Protein AF-A0A959T7Y3-F1 (afdb_monomer_lite)

pLDDT: mean 70.93, std 19.4, range [30.42, 93.31]

Radius of gyration: 16.14 Å; chains: 1; bounding box: 37×43×46 Å

Structure (mmCIF, N/CA/C/O backbone):
data_AF-A0A959T7Y3-F1
#
_entry.id   AF-A0A959T7Y3-F1
#
loop_
_atom_site.group_PDB
_atom_site.id
_atom_site.type_symbol
_atom_site.label_atom_id
_atom_site.label_alt_id
_atom_site.label_comp_id
_atom_site.label_asym_id
_atom_site.label_entity_id
_atom_site.label_seq_id
_atom_site.pdbx_PDB_ins_code
_atom_site.Cartn_x
_atom_site.Cartn_y
_atom_site.Cartn_z
_atom_site.occupancy
_atom_site.B_iso_or_equiv
_atom_site.auth_seq_id
_atom_site.auth_comp_id
_atom_site.auth_asym_id
_atom_site.auth_atom_id
_atom_site.pdbx_PDB_model_num
ATOM 1 N N . MET A 1 1 ? 11.589 -30.415 16.310 1.00 32.06 1 MET A N 1
ATOM 2 C CA . MET A 1 1 ? 10.831 -29.147 16.251 1.00 32.06 1 MET A CA 1
ATOM 3 C C . MET A 1 1 ? 10.863 -28.689 14.805 1.00 32.06 1 MET A C 1
ATOM 5 O O . MET A 1 1 ? 11.946 -28.408 14.315 1.00 32.06 1 MET A O 1
ATOM 9 N N . ASN A 1 2 ? 9.728 -28.729 14.105 1.00 30.42 2 ASN A N 1
ATOM 10 C CA . ASN A 1 2 ? 9.645 -28.292 12.710 1.00 30.42 2 ASN A CA 1
ATOM 11 C C . ASN A 1 2 ? 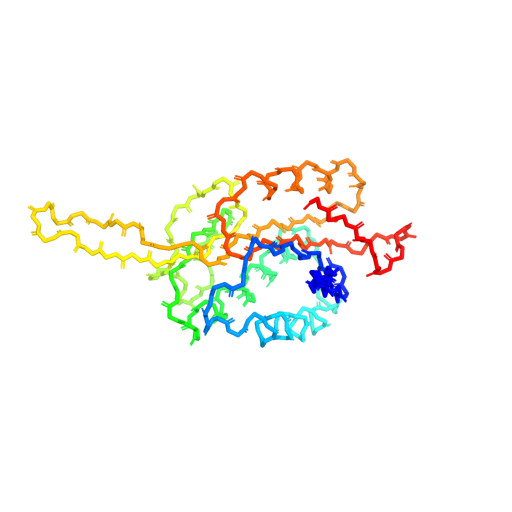9.537 -26.767 12.676 1.00 30.42 2 ASN A C 1
ATOM 13 O O . ASN A 1 2 ? 8.577 -26.208 13.204 1.00 30.42 2 ASN A O 1
ATOM 17 N N . ALA A 1 3 ? 10.525 -26.108 12.074 1.00 32.25 3 ALA A N 1
ATOM 18 C CA . ALA A 1 3 ? 10.413 -24.712 11.691 1.00 32.25 3 ALA A CA 1
ATOM 19 C C . ALA A 1 3 ? 9.401 -24.625 10.539 1.00 32.25 3 ALA A C 1
ATOM 21 O O . ALA A 1 3 ? 9.635 -25.157 9.457 1.00 32.25 3 ALA A O 1
ATOM 22 N N . SER A 1 4 ? 8.249 -24.011 10.802 1.00 32.81 4 SER A N 1
ATOM 23 C CA . SER A 1 4 ? 7.285 -23.634 9.770 1.00 32.81 4 SER A CA 1
ATOM 24 C C . SER A 1 4 ? 7.948 -22.594 8.869 1.00 32.81 4 SER A C 1
ATOM 26 O O . SER A 1 4 ? 8.223 -21.485 9.325 1.00 32.81 4 SER A O 1
ATOM 28 N N . SER A 1 5 ? 8.220 -22.945 7.614 1.00 38.12 5 SER A N 1
ATOM 29 C CA . SER A 1 5 ? 8.640 -21.994 6.584 1.00 38.12 5 SER A CA 1
ATOM 30 C C . SER A 1 5 ? 7.587 -20.889 6.471 1.00 38.12 5 SER A C 1
ATOM 32 O O . SER A 1 5 ? 6.414 -21.182 6.226 1.00 38.12 5 SER A O 1
ATOM 34 N N . LYS A 1 6 ? 7.985 -19.633 6.711 1.00 42.84 6 LYS A N 1
ATOM 35 C CA . LYS A 1 6 ? 7.156 -18.453 6.430 1.00 42.84 6 LYS A CA 1
ATOM 36 C C . LYS A 1 6 ? 6.862 -18.453 4.924 1.00 42.84 6 LYS A C 1
ATOM 38 O O . LYS A 1 6 ? 7.777 -18.653 4.133 1.00 42.84 6 LYS A O 1
ATOM 43 N N . GLY A 1 7 ? 5.588 -18.338 4.553 1.00 41.78 7 GLY A N 1
ATOM 44 C CA . GLY A 1 7 ? 5.160 -18.349 3.157 1.00 41.78 7 GLY A CA 1
ATOM 45 C C . GLY A 1 7 ? 5.503 -17.022 2.490 1.00 41.78 7 GLY A C 1
ATOM 46 O O . GLY A 1 7 ? 5.107 -15.969 2.976 1.00 41.78 7 GLY A O 1
ATOM 47 N N . GLU A 1 8 ? 6.252 -17.088 1.398 1.00 49.81 8 GLU A N 1
ATOM 48 C CA . GLU A 1 8 ? 6.638 -15.953 0.562 1.00 49.81 8 GLU A CA 1
ATOM 49 C C . GLU A 1 8 ? 5.964 -16.135 -0.806 1.00 49.81 8 GLU A C 1
ATOM 51 O O . GLU A 1 8 ? 5.950 -17.242 -1.349 1.00 49.81 8 GLU A O 1
ATOM 56 N N . VAL A 1 9 ? 5.372 -15.072 -1.358 1.00 42.31 9 VAL A N 1
ATOM 57 C CA . VAL A 1 9 ? 4.732 -15.096 -2.683 1.00 42.31 9 VAL A CA 1
ATOM 58 C C . VAL A 1 9 ? 5.219 -13.888 -3.481 1.00 42.31 9 VAL A C 1
ATOM 60 O O . VAL A 1 9 ? 4.878 -12.753 -3.155 1.00 42.31 9 VAL A O 1
ATOM 63 N N . VAL A 1 10 ? 6.011 -14.143 -4.525 1.00 44.03 10 VAL A N 1
ATOM 64 C CA . VAL A 1 10 ? 6.485 -13.138 -5.490 1.00 44.03 10 VAL A CA 1
ATOM 65 C C . VAL A 1 10 ? 5.740 -13.342 -6.803 1.00 44.03 10 VAL A C 1
ATOM 67 O O . VAL A 1 10 ? 5.703 -14.459 -7.320 1.00 44.03 10 VAL A O 1
ATOM 70 N N . ILE A 1 11 ? 5.122 -12.285 -7.332 1.00 45.25 11 ILE A N 1
ATOM 71 C CA . ILE A 1 11 ? 4.441 -12.320 -8.632 1.00 45.25 11 ILE A CA 1
ATOM 72 C C . ILE A 1 11 ? 4.702 -10.988 -9.349 1.00 45.25 11 ILE A C 1
ATOM 74 O O . ILE A 1 11 ? 4.308 -9.942 -8.840 1.00 45.25 11 ILE A O 1
ATOM 78 N N . ASP A 1 12 ? 5.383 -11.052 -10.499 1.00 52.22 12 ASP A N 1
ATOM 79 C CA . ASP A 1 12 ? 5.623 -9.971 -11.475 1.00 52.22 12 ASP A CA 1
ATOM 80 C C . ASP A 1 12 ? 5.841 -8.561 -10.875 1.00 52.22 12 ASP A C 1
ATOM 82 O O . ASP A 1 12 ? 4.964 -7.700 -10.912 1.00 52.22 12 ASP A O 1
ATOM 86 N N . GLY A 1 13 ? 7.036 -8.307 -10.323 1.00 52.72 13 GLY A N 1
ATOM 87 C CA . GLY A 1 13 ? 7.445 -6.968 -9.858 1.00 52.72 13 GLY A CA 1
ATOM 88 C C . GLY A 1 13 ? 6.847 -6.526 -8.516 1.00 52.72 13 GLY A C 1
ATOM 89 O O . GLY A 1 13 ? 7.101 -5.406 -8.076 1.00 52.72 13 GLY A O 1
ATOM 90 N N . VAL A 1 14 ? 6.082 -7.394 -7.848 1.00 56.72 14 VAL A N 1
ATOM 91 C CA . VAL A 1 14 ? 5.515 -7.144 -6.518 1.00 56.72 14 VAL A CA 1
ATOM 92 C C . VAL A 1 14 ? 6.252 -7.971 -5.464 1.00 56.72 14 VAL A C 1
ATOM 94 O O . VAL A 1 14 ? 6.199 -9.203 -5.483 1.00 56.72 14 VAL A O 1
ATOM 97 N N . LEU A 1 15 ? 6.903 -7.291 -4.518 1.00 63.16 15 LEU A N 1
ATOM 98 C CA . LEU A 1 15 ? 7.526 -7.893 -3.340 1.00 63.16 15 LEU A CA 1
ATOM 99 C C . LEU A 1 15 ? 6.602 -7.737 -2.130 1.00 63.16 15 LEU A C 1
ATOM 101 O O . LEU A 1 15 ? 6.125 -6.640 -1.834 1.00 63.16 15 LEU A O 1
ATOM 105 N N . MET A 1 16 ? 6.352 -8.836 -1.415 1.00 61.91 16 MET A N 1
ATOM 106 C CA . MET A 1 16 ? 5.447 -8.846 -0.266 1.00 61.91 16 MET A CA 1
ATOM 107 C C . MET A 1 16 ? 6.092 -9.445 0.971 1.00 61.91 16 MET A C 1
ATOM 109 O O . MET A 1 16 ? 6.658 -10.534 0.930 1.00 61.91 16 MET A O 1
ATOM 113 N N . VAL A 1 17 ? 5.973 -8.716 2.083 1.00 59.97 17 VAL A N 1
ATOM 114 C CA . VAL A 1 17 ? 6.533 -9.101 3.381 1.00 59.97 17 VAL A CA 1
ATOM 115 C C . VAL A 1 17 ? 5.403 -9.295 4.389 1.00 59.97 17 VAL A C 1
ATOM 117 O O . VAL A 1 17 ? 4.618 -8.380 4.660 1.00 59.97 17 VAL A O 1
ATOM 120 N N . GLU A 1 18 ? 5.331 -10.489 4.981 1.00 61.94 18 GLU A N 1
ATOM 121 C CA . GLU A 1 18 ? 4.283 -10.855 5.938 1.00 61.94 18 GLU A CA 1
ATOM 122 C C . GLU A 1 18 ? 4.730 -10.697 7.395 1.00 61.94 18 GLU A C 1
ATOM 124 O O . GLU A 1 18 ? 5.795 -11.173 7.793 1.00 61.94 18 GLU A O 1
ATOM 129 N N . LYS A 1 19 ? 3.892 -10.061 8.233 1.00 54.91 19 LYS A N 1
ATOM 130 C CA . LYS A 1 19 ? 4.228 -9.852 9.651 1.00 54.91 19 LYS A CA 1
ATOM 131 C C . LYS A 1 19 ? 3.751 -10.955 10.600 1.00 54.91 19 LYS A C 1
ATOM 133 O O . LYS A 1 19 ? 4.423 -11.142 11.604 1.00 54.91 19 LYS A O 1
ATOM 138 N N . ASN A 1 20 ? 2.637 -11.661 10.359 1.00 52.28 20 ASN A N 1
ATOM 139 C CA . ASN A 1 20 ? 2.120 -12.711 11.265 1.00 52.28 20 ASN A CA 1
ATOM 140 C C . ASN A 1 20 ? 0.894 -13.479 10.714 1.00 52.28 20 ASN A C 1
ATOM 142 O O . ASN A 1 20 ? 0.207 -13.020 9.800 1.00 52.28 20 ASN A O 1
ATOM 146 N N . ASN A 1 21 ? 0.596 -14.624 11.349 1.00 50.28 21 ASN A N 1
ATOM 147 C CA . ASN A 1 21 ? -0.394 -15.648 10.963 1.00 50.28 21 ASN A CA 1
ATOM 148 C C . ASN A 1 21 ? -1.780 -15.516 11.661 1.00 50.28 21 ASN A C 1
ATOM 150 O O . ASN A 1 21 ? -2.455 -16.516 11.904 1.00 50.28 21 ASN A O 1
ATOM 154 N N . ARG A 1 22 ? -2.204 -14.310 12.080 1.00 44.12 22 ARG A N 1
ATOM 155 C CA . ARG A 1 22 ? -3.487 -14.109 12.795 1.00 44.12 22 ARG A CA 1
ATOM 156 C C . ARG A 1 22 ? -4.654 -13.816 11.826 1.00 44.12 22 ARG A C 1
ATOM 158 O O . ARG A 1 22 ? -4.680 -12.747 11.241 1.00 44.12 22 ARG A O 1
ATOM 165 N N . MET A 1 23 ? -5.564 -14.799 11.731 1.00 42.03 23 MET A N 1
ATOM 166 C CA . MET A 1 23 ? -6.960 -14.882 11.220 1.00 42.03 23 MET A CA 1
ATOM 167 C C . MET A 1 23 ? -7.486 -14.011 10.046 1.00 42.03 23 MET A C 1
ATOM 169 O O . MET A 1 23 ? -7.403 -12.789 10.047 1.00 42.03 23 MET A O 1
ATOM 173 N N . ASP A 1 24 ? -8.171 -14.719 9.129 1.00 50.72 24 ASP A N 1
ATOM 174 C CA . ASP A 1 24 ? -9.285 -14.377 8.208 1.00 50.72 24 ASP A CA 1
ATOM 175 C C . ASP A 1 24 ? -9.162 -13.262 7.164 1.00 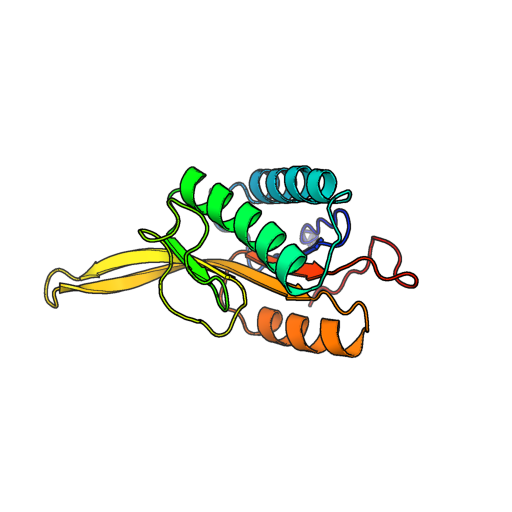50.72 24 ASP A C 1
ATOM 177 O O . ASP A 1 24 ? -10.083 -13.038 6.377 1.00 50.72 24 ASP A O 1
ATOM 181 N N . PHE A 1 25 ? -8.009 -12.621 7.051 1.00 59.84 25 PHE A N 1
ATOM 182 C CA . PHE A 1 25 ? -7.684 -11.852 5.857 1.00 59.84 25 PHE A CA 1
ATOM 183 C C . PHE A 1 25 ? -7.136 -12.812 4.793 1.00 59.84 25 PHE A C 1
ATOM 185 O O . PHE A 1 25 ? -6.041 -13.350 4.963 1.00 59.84 25 PHE A O 1
ATOM 192 N N . ASP A 1 26 ? -7.884 -13.076 3.713 1.00 71.19 26 ASP A N 1
ATOM 193 C CA . ASP A 1 26 ? -7.407 -13.938 2.618 1.00 71.19 26 ASP A CA 1
ATOM 194 C C . ASP A 1 26 ? -6.360 -13.187 1.781 1.00 71.19 26 ASP A C 1
ATOM 196 O O . ASP A 1 26 ? -6.606 -12.706 0.671 1.00 71.19 26 ASP A O 1
ATOM 200 N N . LYS A 1 27 ? -5.168 -13.059 2.372 1.00 68.81 27 LYS A N 1
ATOM 201 C CA . LYS A 1 27 ? -3.978 -12.446 1.783 1.00 68.81 27 LYS A CA 1
ATOM 202 C C . LYS A 1 27 ? -3.719 -13.026 0.404 1.00 68.81 27 LYS A C 1
ATOM 204 O O . LYS A 1 27 ? -3.494 -12.273 -0.529 1.00 68.81 27 LYS A O 1
ATOM 209 N N . HIS A 1 28 ? -3.849 -14.342 0.250 1.00 68.19 28 HIS A N 1
ATOM 210 C CA . HIS A 1 28 ? -3.642 -15.030 -1.020 1.00 68.19 28 HIS A CA 1
ATOM 211 C C . HIS A 1 28 ? -4.618 -14.556 -2.101 1.00 68.19 28 HIS A C 1
ATOM 213 O O . HIS A 1 28 ? -4.205 -14.352 -3.244 1.00 68.19 28 HIS A O 1
ATOM 219 N N . ARG A 1 29 ? -5.893 -14.321 -1.766 1.00 73.31 29 ARG A N 1
ATOM 220 C CA . ARG A 1 29 ? -6.851 -13.714 -2.706 1.00 73.31 29 ARG A CA 1
ATOM 221 C C . ARG A 1 29 ? -6.470 -12.295 -3.088 1.00 73.31 29 ARG A C 1
ATOM 223 O O . ARG A 1 29 ? -6.581 -11.962 -4.263 1.00 73.31 29 ARG A O 1
ATOM 230 N N . ILE A 1 30 ? -6.027 -11.481 -2.136 1.00 72.75 30 ILE A N 1
ATOM 231 C CA . ILE A 1 30 ? -5.653 -10.086 -2.401 1.00 72.75 30 ILE A CA 1
ATOM 232 C C . ILE A 1 30 ? -4.394 -10.025 -3.250 1.00 72.75 30 ILE A C 1
ATOM 234 O O . ILE A 1 30 ? -4.396 -9.349 -4.270 1.00 72.75 30 ILE A O 1
ATOM 238 N N . ILE A 1 31 ? -3.378 -10.805 -2.893 1.00 71.38 31 ILE A N 1
ATOM 239 C CA . ILE A 1 31 ? -2.154 -11.009 -3.668 1.00 71.38 31 ILE A CA 1
ATOM 240 C C . ILE A 1 31 ? -2.512 -11.378 -5.106 1.00 71.38 31 ILE A C 1
ATOM 242 O O . ILE A 1 31 ? -2.157 -10.669 -6.042 1.00 71.38 31 ILE A O 1
ATOM 246 N N . LYS A 1 32 ? -3.310 -12.434 -5.283 1.00 73.25 32 LYS A N 1
ATOM 247 C CA . LYS A 1 32 ? -3.732 -12.900 -6.604 1.00 73.25 32 LYS A CA 1
ATOM 248 C C . LYS A 1 32 ? -4.511 -11.832 -7.376 1.00 73.25 32 LYS A C 1
ATOM 250 O O . LYS A 1 32 ? -4.308 -11.686 -8.582 1.00 73.25 32 LYS A O 1
ATOM 255 N N . ALA A 1 33 ? -5.406 -11.104 -6.712 1.00 75.00 33 ALA A N 1
ATOM 256 C CA . ALA A 1 33 ? -6.211 -10.058 -7.332 1.00 75.00 33 ALA A CA 1
ATOM 257 C C . ALA A 1 33 ? -5.360 -8.853 -7.760 1.00 75.00 33 ALA A C 1
ATOM 259 O O . ALA A 1 33 ? -5.547 -8.354 -8.871 1.00 75.00 33 ALA A O 1
ATOM 260 N N . VAL A 1 34 ? -4.412 -8.431 -6.917 1.00 75.88 34 VAL A N 1
ATOM 261 C CA . VAL A 1 34 ? -3.423 -7.390 -7.224 1.00 75.88 34 VAL A CA 1
ATOM 262 C C . VAL A 1 34 ? -2.602 -7.818 -8.431 1.00 75.88 34 VAL A C 1
ATOM 264 O O . VAL A 1 34 ? -2.620 -7.113 -9.433 1.00 75.88 34 VAL A O 1
ATOM 267 N N . SER A 1 35 ? -1.969 -8.992 -8.394 1.00 71.75 35 SER A N 1
ATOM 268 C CA . SER A 1 35 ? -1.138 -9.478 -9.499 1.00 71.75 35 SER A CA 1
ATOM 269 C C . SER A 1 35 ? -1.913 -9.551 -10.810 1.00 71.75 35 SER A C 1
ATOM 271 O O . SER A 1 35 ? -1.478 -8.996 -11.809 1.00 71.75 35 SER A O 1
ATOM 273 N N . THR A 1 36 ? -3.116 -10.135 -10.795 1.00 74.25 36 THR A N 1
ATOM 274 C CA . THR A 1 36 ? -3.961 -10.238 -11.998 1.00 74.25 36 THR A CA 1
ATOM 275 C C . THR A 1 36 ? -4.275 -8.861 -12.588 1.00 74.25 36 THR A C 1
ATOM 277 O O . THR A 1 36 ? -4.215 -8.673 -13.802 1.00 74.25 36 THR A O 1
ATOM 280 N N . LYS A 1 37 ? -4.620 -7.887 -11.737 1.00 73.88 37 LYS A N 1
ATOM 281 C CA . LYS A 1 37 ? -4.929 -6.523 -12.178 1.00 73.88 37 LYS A CA 1
ATOM 282 C C . LYS A 1 37 ? -3.682 -5.777 -12.656 1.00 73.88 37 LYS A C 1
ATOM 284 O O . LYS A 1 37 ? -3.797 -5.021 -13.611 1.00 73.88 37 LYS A O 1
ATOM 289 N N . LEU A 1 38 ? -2.523 -5.982 -12.030 1.00 73.69 38 LEU A N 1
ATOM 290 C CA . LEU A 1 38 ? -1.271 -5.323 -12.412 1.00 73.69 38 LEU A CA 1
ATOM 291 C C . LEU A 1 38 ? -0.702 -5.864 -13.730 1.00 73.69 38 LEU A C 1
ATOM 293 O O . LEU A 1 38 ? -0.312 -5.059 -14.570 1.00 73.69 38 LEU A O 1
ATOM 297 N N . THR A 1 39 ? -0.741 -7.179 -13.976 1.00 69.00 39 THR A N 1
ATOM 298 C CA . THR A 1 39 ? -0.344 -7.760 -15.275 1.00 69.00 39 THR A CA 1
ATOM 299 C C . THR A 1 39 ? -1.196 -7.197 -16.418 1.00 69.00 39 THR A C 1
ATOM 301 O O . THR A 1 39 ? -0.694 -6.907 -17.497 1.00 69.00 39 THR A O 1
ATOM 304 N N . ALA A 1 40 ? -2.486 -6.943 -16.176 1.00 67.00 40 ALA A N 1
ATOM 305 C CA . ALA A 1 40 ? -3.366 -6.329 -17.171 1.00 67.00 40 ALA A CA 1
ATOM 306 C C . ALA A 1 40 ? -3.040 -4.848 -17.478 1.00 67.00 40 ALA A C 1
ATOM 308 O O . ALA A 1 40 ? -3.570 -4.302 -18.445 1.00 67.00 40 ALA A O 1
ATOM 309 N N . LEU A 1 41 ? -2.194 -4.184 -16.678 1.00 65.94 41 LEU A N 1
ATOM 310 C CA . LEU A 1 41 ? -1.782 -2.789 -16.886 1.00 65.94 41 LEU A CA 1
ATOM 311 C C . LEU A 1 41 ? -0.518 -2.643 -17.751 1.00 65.94 41 LEU A C 1
ATOM 313 O O . LEU A 1 41 ? -0.178 -1.510 -18.110 1.00 65.94 41 LEU A O 1
ATOM 317 N N . GLU A 1 42 ? 0.166 -3.743 -18.098 1.00 56.78 42 GLU A N 1
ATOM 318 C CA . GLU A 1 42 ? 1.479 -3.730 -18.768 1.00 56.78 42 GLU A CA 1
ATOM 319 C C . GLU A 1 42 ? 1.510 -2.938 -20.091 1.00 56.78 42 GLU A C 1
ATOM 321 O O . GLU A 1 42 ? 2.556 -2.386 -20.431 1.00 56.78 42 GLU A O 1
ATOM 326 N N . ASP A 1 43 ? 0.366 -2.755 -20.758 1.00 53.53 43 ASP A N 1
ATOM 327 C CA . ASP A 1 43 ? 0.236 -2.045 -22.042 1.00 53.53 43 ASP A CA 1
ATOM 328 C C . ASP A 1 43 ? 0.076 -0.510 -21.948 1.00 53.53 43 ASP A C 1
ATOM 330 O O . ASP A 1 43 ? -0.037 0.173 -22.966 1.00 53.53 43 ASP A O 1
ATOM 334 N N . THR A 1 44 ? 0.067 0.083 -20.746 1.00 53.72 44 THR A N 1
ATOM 335 C CA . THR A 1 44 ? -0.312 1.507 -20.552 1.00 53.72 44 THR A CA 1
ATOM 336 C C . THR A 1 44 ? 0.809 2.426 -20.044 1.00 53.72 44 THR A C 1
ATOM 338 O O . THR A 1 44 ? 0.547 3.517 -19.536 1.00 53.72 44 THR A O 1
ATOM 341 N N . ARG A 1 45 ? 2.079 2.022 -20.199 1.00 57.22 45 ARG A N 1
ATOM 342 C CA . ARG A 1 45 ? 3.280 2.684 -19.634 1.00 57.22 45 ARG A CA 1
ATOM 343 C C . ARG A 1 45 ? 3.632 4.056 -20.250 1.00 57.22 45 ARG A C 1
ATOM 345 O O . ARG A 1 45 ? 4.709 4.225 -20.818 1.00 57.22 45 ARG A O 1
ATOM 352 N N . SER A 1 46 ? 2.791 5.078 -20.093 1.00 60.53 46 SER A N 1
ATOM 353 C CA . SER A 1 46 ? 3.149 6.473 -20.405 1.00 60.53 46 SER A CA 1
ATOM 354 C C . SER A 1 46 ? 3.361 7.316 -19.137 1.00 60.53 46 SER A C 1
ATOM 356 O O . SER A 1 46 ? 2.508 8.081 -18.702 1.00 60.53 46 SER A O 1
ATOM 358 N N . GLY A 1 47 ? 4.563 7.206 -18.556 1.00 70.38 47 GLY A N 1
ATOM 359 C CA . GLY A 1 47 ? 5.092 8.135 -17.545 1.00 70.38 47 GLY A CA 1
ATOM 360 C C . GLY A 1 47 ? 4.873 7.751 -16.072 1.00 70.38 47 GLY A C 1
ATOM 361 O O . GLY A 1 47 ? 3.871 7.137 -15.706 1.00 70.38 47 GLY A O 1
ATOM 362 N N . ARG A 1 48 ? 5.815 8.180 -15.212 1.00 75.19 48 ARG A N 1
ATOM 363 C CA . ARG A 1 48 ? 5.888 7.857 -13.769 1.00 75.19 48 ARG A CA 1
ATOM 364 C C . ARG A 1 48 ? 4.570 8.085 -13.030 1.00 75.19 48 ARG A C 1
ATOM 366 O O . ARG A 1 48 ? 4.079 7.184 -12.361 1.00 75.19 48 ARG A O 1
ATOM 373 N N . SER A 1 49 ? 3.993 9.281 -13.160 1.00 76.81 49 SER A N 1
ATOM 374 C CA . SER A 1 49 ? 2.780 9.660 -12.425 1.00 76.81 49 SER A CA 1
ATOM 375 C C . SER A 1 49 ? 1.538 8.897 -12.880 1.00 76.81 49 SER A C 1
ATOM 377 O O . SER A 1 49 ? 0.642 8.653 -12.075 1.00 76.81 49 SER A O 1
ATOM 379 N N . LEU A 1 50 ? 1.466 8.528 -14.164 1.00 77.50 50 LEU A N 1
ATOM 380 C CA . LEU A 1 50 ? 0.356 7.728 -14.673 1.00 77.50 50 LEU A CA 1
ATOM 381 C C . LEU A 1 50 ? 0.442 6.306 -14.123 1.00 77.50 50 LEU A C 1
ATOM 383 O O . LEU A 1 50 ? -0.552 5.784 -13.628 1.00 77.50 50 LEU A O 1
ATOM 387 N N . TRP A 1 51 ? 1.632 5.708 -14.157 1.00 80.25 51 TRP A N 1
ATOM 388 C CA . TRP A 1 51 ? 1.841 4.358 -13.649 1.00 80.25 51 TRP A CA 1
ATOM 389 C C . TRP A 1 51 ? 1.564 4.241 -12.154 1.00 80.25 51 TRP A C 1
ATOM 391 O O . TRP A 1 51 ? 0.753 3.405 -11.763 1.00 80.25 51 TRP A O 1
ATOM 401 N N . SER A 1 52 ? 2.151 5.106 -11.321 1.00 80.25 52 SER A N 1
ATOM 402 C CA . SER A 1 52 ? 1.912 5.043 -9.873 1.00 80.25 52 SER A CA 1
ATOM 403 C C . SER A 1 52 ? 0.441 5.311 -9.543 1.00 80.25 52 SER A C 1
ATOM 405 O O . SER A 1 52 ? -0.123 4.679 -8.651 1.00 80.25 52 SER A O 1
ATOM 407 N N . GLY A 1 53 ? -0.228 6.170 -10.320 1.00 81.94 53 GLY A N 1
ATOM 408 C CA . GLY A 1 53 ? -1.673 6.378 -10.242 1.00 81.94 53 GLY A CA 1
ATOM 409 C C . GLY A 1 53 ? -2.494 5.128 -10.582 1.00 81.94 53 GLY A C 1
ATOM 410 O O . GLY A 1 53 ? -3.447 4.812 -9.868 1.00 81.94 53 GLY A O 1
ATOM 411 N N . LEU A 1 54 ? -2.129 4.393 -11.636 1.00 81.00 54 LEU A N 1
ATOM 412 C CA . LEU A 1 54 ? -2.796 3.147 -12.031 1.00 81.00 54 LEU A CA 1
ATOM 413 C C . LEU A 1 54 ? -2.587 2.033 -10.999 1.00 81.00 54 LEU A C 1
ATOM 415 O O . LEU A 1 54 ? -3.554 1.365 -10.631 1.00 81.00 54 LEU A O 1
ATOM 419 N N . VAL A 1 55 ? -1.365 1.885 -10.477 1.00 82.19 55 VAL A N 1
ATOM 420 C CA . VAL A 1 55 ? -1.066 0.958 -9.375 1.00 82.19 55 VAL A CA 1
ATOM 421 C C . VAL A 1 55 ? -1.941 1.300 -8.170 1.00 82.19 55 VAL A C 1
ATOM 423 O O . VAL A 1 55 ? -2.720 0.462 -7.721 1.00 82.19 55 VAL A O 1
ATOM 426 N N . LYS A 1 56 ? -1.915 2.551 -7.691 1.00 86.69 56 LYS A N 1
ATOM 427 C CA . LYS A 1 56 ? -2.734 2.999 -6.550 1.00 86.69 56 LYS A CA 1
ATOM 428 C C . LYS A 1 56 ? -4.228 2.753 -6.776 1.00 86.69 56 LYS A C 1
ATOM 430 O O . LYS A 1 56 ? -4.912 2.302 -5.859 1.00 86.69 56 LYS A O 1
ATOM 435 N N . LYS A 1 57 ? -4.733 2.969 -7.996 1.00 84.69 57 LYS A N 1
ATOM 436 C CA . LYS A 1 57 ? -6.135 2.703 -8.353 1.00 84.69 57 LYS A CA 1
ATOM 437 C C . LYS A 1 57 ? -6.525 1.238 -8.132 1.00 84.69 57 LYS A C 1
ATOM 439 O O . LYS A 1 57 ? -7.585 0.990 -7.562 1.00 84.69 57 LYS A O 1
ATOM 444 N N . VAL A 1 58 ? -5.670 0.283 -8.506 1.00 84.62 58 VAL A N 1
ATOM 445 C CA . VAL A 1 58 ? -5.910 -1.153 -8.259 1.00 84.62 58 VAL A CA 1
ATOM 446 C C . VAL A 1 58 ? -6.108 -1.431 -6.769 1.00 84.62 58 VAL A C 1
ATOM 448 O O . VAL A 1 58 ? -7.069 -2.100 -6.389 1.00 84.62 58 VAL A O 1
ATOM 451 N N . PHE A 1 59 ? -5.244 -0.881 -5.914 1.00 87.88 59 PHE A N 1
ATOM 452 C CA . PHE A 1 59 ? -5.360 -1.062 -4.466 1.00 87.88 59 PHE A CA 1
ATOM 453 C C . PHE A 1 59 ? -6.578 -0.339 -3.880 1.00 87.88 59 PHE A C 1
ATOM 455 O O . PHE A 1 59 ? -7.222 -0.878 -2.986 1.00 87.88 59 PHE A O 1
ATOM 462 N N . ILE A 1 60 ? -6.936 0.849 -4.374 1.00 87.62 60 ILE A N 1
ATOM 463 C CA . ILE A 1 60 ? -8.139 1.571 -3.926 1.00 87.62 60 ILE A CA 1
ATOM 464 C C . ILE A 1 60 ? -9.411 0.770 -4.241 1.00 87.62 60 ILE A C 1
ATOM 466 O O . ILE A 1 60 ? -10.276 0.620 -3.379 1.00 87.62 60 ILE A O 1
ATOM 470 N N . GLU A 1 61 ? -9.520 0.219 -5.452 1.00 85.75 61 GLU A N 1
ATOM 471 C CA . GLU A 1 61 ? -10.665 -0.611 -5.847 1.00 85.75 61 GLU A CA 1
ATOM 472 C C . GLU A 1 61 ? -10.793 -1.853 -4.959 1.00 85.75 61 GLU A C 1
ATOM 474 O O . GLU A 1 61 ? -11.885 -2.177 -4.490 1.00 85.75 61 GLU A O 1
ATOM 479 N N . LEU A 1 62 ? -9.676 -2.532 -4.689 1.00 85.00 62 LEU A N 1
ATOM 480 C CA . LEU A 1 62 ? -9.665 -3.705 -3.818 1.00 85.00 62 LEU A CA 1
ATOM 481 C C . LEU A 1 62 ? -10.016 -3.345 -2.370 1.00 85.00 62 LEU A C 1
ATOM 483 O O . LEU A 1 62 ? -10.777 -4.075 -1.738 1.00 85.00 62 LEU A O 1
ATOM 487 N N . ALA A 1 63 ? -9.543 -2.207 -1.857 1.00 87.94 63 ALA A N 1
ATOM 488 C CA . ALA A 1 63 ? -9.903 -1.738 -0.522 1.00 87.94 63 ALA A CA 1
ATOM 489 C C . ALA A 1 63 ? -11.423 -1.621 -0.352 1.00 87.94 63 ALA A C 1
ATOM 491 O O . ALA A 1 63 ? -11.970 -2.121 0.630 1.00 87.94 63 ALA A O 1
ATOM 492 N N . SER A 1 64 ? -12.102 -1.026 -1.340 1.00 85.88 64 SER A N 1
ATOM 493 C CA . SER A 1 64 ? -13.559 -0.854 -1.335 1.00 85.88 64 SER A CA 1
ATOM 494 C C . SER A 1 64 ? -14.295 -2.197 -1.307 1.00 85.88 64 SER A C 1
ATOM 496 O O . SER A 1 64 ? -15.187 -2.387 -0.481 1.00 85.88 64 SER A O 1
ATOM 498 N N . VAL A 1 65 ? -13.866 -3.166 -2.127 1.00 85.50 65 VAL A N 1
ATOM 499 C CA . VAL A 1 65 ? -14.434 -4.530 -2.149 1.00 85.50 65 VAL A CA 1
ATOM 500 C C . VAL A 1 65 ? -14.330 -5.217 -0.784 1.00 85.50 65 VAL A C 1
ATOM 502 O O . VAL A 1 65 ? -15.208 -5.995 -0.413 1.00 85.50 65 VAL A O 1
ATOM 505 N N . HIS A 1 66 ? -13.276 -4.922 -0.026 1.00 83.88 66 HIS A N 1
ATOM 506 C CA . HIS A 1 66 ? -13.020 -5.519 1.282 1.00 83.88 66 HIS A CA 1
ATOM 507 C C . HIS A 1 66 ? -13.449 -4.644 2.475 1.00 83.88 66 HIS A C 1
ATOM 509 O O . HIS A 1 66 ? -13.245 -5.041 3.622 1.00 83.88 66 HIS A O 1
ATOM 515 N N . GLY A 1 67 ? -14.070 -3.485 2.234 1.00 88.12 67 GLY A N 1
ATOM 516 C CA . GLY A 1 67 ? -14.573 -2.599 3.288 1.00 88.12 67 GLY A CA 1
ATOM 517 C C . GLY A 1 67 ? -13.492 -1.823 4.050 1.00 88.12 67 GLY A C 1
ATOM 518 O O . GLY A 1 67 ? -13.721 -1.426 5.194 1.00 88.12 67 GLY A O 1
ATOM 519 N N . PHE A 1 68 ? -12.321 -1.601 3.448 1.00 88.94 68 PHE A N 1
ATOM 520 C CA . PHE A 1 68 ? -11.261 -0.781 4.039 1.00 88.94 68 PHE A CA 1
ATOM 521 C C . PHE A 1 68 ? -11.345 0.677 3.602 1.00 88.94 68 PHE A C 1
ATOM 523 O O . PHE A 1 68 ? -11.723 0.997 2.475 1.00 88.94 68 PHE A O 1
ATOM 530 N N . LYS A 1 69 ? -10.914 1.564 4.500 1.00 90.25 69 LYS A N 1
ATOM 531 C CA . LYS A 1 69 ? -10.599 2.956 4.173 1.00 90.25 69 LYS A CA 1
ATOM 532 C C . LYS A 1 69 ? -9.187 3.035 3.600 1.00 90.25 69 LYS A C 1
ATOM 534 O O . LYS A 1 69 ? -8.355 2.172 3.891 1.00 90.25 69 LYS A O 1
ATOM 539 N N . VAL A 1 70 ? -8.916 4.074 2.811 1.00 89.56 70 VAL A N 1
ATOM 540 C CA . VAL A 1 70 ? -7.617 4.271 2.166 1.00 89.56 70 VAL A CA 1
ATOM 541 C C . VAL A 1 70 ? -7.020 5.626 2.549 1.00 89.56 70 VAL A C 1
ATOM 543 O O . VAL A 1 70 ? -7.681 6.658 2.549 1.00 89.56 70 VAL A O 1
ATOM 546 N N . ALA A 1 71 ? -5.736 5.649 2.867 1.00 89.19 71 ALA A N 1
ATOM 547 C CA . ALA A 1 71 ? -4.938 6.870 2.833 1.00 89.19 71 ALA A CA 1
ATOM 548 C C . ALA A 1 71 ? -3.924 6.729 1.700 1.00 89.19 71 ALA A C 1
ATOM 550 O O . ALA A 1 71 ? -3.425 5.632 1.463 1.00 89.19 71 ALA A O 1
ATOM 551 N N . THR A 1 72 ? -3.654 7.790 0.947 1.00 86.62 72 THR A N 1
ATOM 552 C CA . THR A 1 72 ? -2.756 7.696 -0.211 1.00 86.62 72 THR A CA 1
ATOM 553 C C . THR A 1 72 ? -2.110 9.039 -0.519 1.00 86.62 72 THR A C 1
ATOM 555 O O . THR A 1 72 ? -2.773 10.075 -0.519 1.00 86.62 72 THR A O 1
ATOM 558 N N . ALA A 1 73 ? -0.804 9.016 -0.783 1.00 75.06 73 ALA A N 1
ATOM 559 C CA . ALA A 1 73 ? -0.027 10.197 -1.142 1.00 75.06 73 ALA A CA 1
ATOM 560 C C . ALA A 1 73 ? -0.124 10.490 -2.647 1.00 75.06 73 ALA A C 1
ATOM 562 O O . ALA A 1 73 ? -0.109 9.569 -3.475 1.00 75.06 73 ALA A O 1
ATOM 563 N N . GLY A 1 74 ? -0.220 11.766 -3.031 1.00 64.19 74 GLY A N 1
ATOM 564 C CA . GLY A 1 74 ? -0.198 12.198 -4.434 1.00 64.19 74 GLY A CA 1
ATOM 565 C C . GLY A 1 74 ? -1.400 11.777 -5.291 1.00 64.19 74 GLY A C 1
ATOM 566 O O . GLY A 1 74 ? -1.521 12.218 -6.438 1.00 64.19 74 GLY A O 1
ATOM 567 N N . ALA A 1 75 ? -2.331 10.979 -4.762 1.00 55.28 75 ALA A N 1
ATOM 568 C CA . ALA A 1 75 ? -3.599 10.688 -5.413 1.00 55.28 75 ALA A CA 1
ATOM 569 C C . ALA A 1 75 ? -4.543 11.874 -5.199 1.00 55.28 75 ALA A C 1
ATOM 571 O O . ALA A 1 75 ? -5.462 11.849 -4.382 1.00 55.28 75 ALA A O 1
ATOM 572 N N . THR A 1 76 ? -4.316 12.954 -5.950 1.00 44.78 76 THR A N 1
ATOM 573 C CA . THR A 1 76 ? -5.369 13.956 -6.123 1.00 44.78 76 THR A CA 1
ATOM 574 C C . THR A 1 76 ? -6.619 13.223 -6.589 1.00 44.78 76 THR A C 1
ATOM 576 O O . THR A 1 76 ? -6.581 12.474 -7.563 1.00 44.78 76 THR A O 1
ATOM 579 N N . ALA A 1 77 ? -7.704 13.403 -5.844 1.00 42.03 77 ALA A N 1
ATOM 580 C CA . ALA A 1 77 ? -9.029 12.849 -6.065 1.00 42.03 77 ALA A CA 1
ATOM 581 C C . ALA A 1 77 ? -9.566 13.113 -7.490 1.00 42.03 77 ALA A C 1
ATOM 583 O O . ALA A 1 77 ? -10.403 13.992 -7.702 1.00 42.03 77 ALA A O 1
ATOM 584 N N . ARG A 1 78 ? -9.050 12.366 -8.471 1.00 40.28 78 ARG A N 1
ATOM 585 C CA . ARG A 1 78 ? -9.419 12.401 -9.893 1.00 40.28 78 ARG A CA 1
ATOM 586 C C . ARG A 1 78 ? -9.999 11.080 -10.387 1.00 40.28 78 ARG A C 1
ATOM 588 O O . ARG A 1 78 ? -10.540 11.049 -11.484 1.00 40.28 78 ARG A O 1
ATOM 595 N N . ALA A 1 79 ? -9.943 10.015 -9.588 1.00 42.53 79 ALA A N 1
ATOM 596 C CA . ALA A 1 79 ? -10.838 8.885 -9.789 1.00 42.53 79 ALA A CA 1
ATOM 597 C C . ALA A 1 79 ? -12.212 9.286 -9.228 1.00 42.53 79 ALA A C 1
ATOM 599 O O . ALA A 1 79 ? -12.366 9.449 -8.015 1.00 42.53 79 ALA A O 1
ATOM 600 N N . GLU A 1 80 ? -13.185 9.525 -10.108 1.00 39.31 80 GLU A N 1
ATOM 601 C CA . GLU A 1 80 ? -14.592 9.697 -9.729 1.00 39.31 80 GLU A CA 1
ATOM 602 C C . GLU A 1 80 ? -14.997 8.541 -8.795 1.00 39.31 80 GLU A C 1
ATOM 604 O O . GLU A 1 80 ? -14.836 7.374 -9.142 1.00 39.31 80 GLU A O 1
ATOM 609 N N . GLY A 1 81 ? -15.418 8.868 -7.566 1.00 46.28 81 GLY A N 1
ATOM 610 C CA . GLY A 1 81 ? -15.737 7.896 -6.507 1.00 46.28 81 GLY A CA 1
ATOM 611 C C . GLY A 1 81 ? -14.685 7.730 -5.397 1.00 46.28 81 GLY A C 1
ATOM 612 O O . GLY A 1 81 ? -15.021 7.243 -4.325 1.00 46.28 81 GLY A O 1
ATOM 613 N N . ALA A 1 82 ? -13.442 8.199 -5.570 1.00 44.53 82 ALA A N 1
ATOM 614 C CA . ALA A 1 82 ? -12.395 8.055 -4.543 1.00 44.53 82 ALA A CA 1
ATOM 615 C C . ALA A 1 82 ? -12.512 9.053 -3.370 1.00 44.53 82 ALA A C 1
ATOM 617 O O . ALA A 1 82 ? -11.894 8.856 -2.327 1.00 44.53 82 ALA A O 1
ATOM 618 N N . ARG A 1 83 ? -13.314 10.120 -3.511 1.00 46.69 83 ARG A N 1
ATOM 619 C CA . ARG A 1 83 ? -13.391 11.217 -2.525 1.00 46.69 83 ARG A CA 1
ATOM 620 C C . ARG A 1 83 ? -13.902 10.799 -1.148 1.00 46.69 83 ARG A C 1
ATOM 622 O O . ARG A 1 83 ? -13.515 11.422 -0.168 1.00 46.69 83 ARG A O 1
ATOM 629 N N . GLU A 1 84 ? -14.745 9.775 -1.063 1.00 47.44 84 GLU A N 1
ATOM 630 C CA . GLU A 1 84 ? -15.327 9.350 0.219 1.00 47.44 84 GLU A CA 1
ATOM 631 C C . GLU A 1 84 ? -14.376 8.468 1.043 1.00 47.44 84 GLU A C 1
ATOM 633 O O . GLU A 1 84 ? -14.609 8.237 2.230 1.00 47.44 84 GLU A O 1
ATOM 638 N N . HIS A 1 85 ? -13.279 7.995 0.439 1.00 50.31 85 HIS A N 1
ATOM 639 C CA . HIS A 1 85 ? -12.418 6.975 1.036 1.00 50.31 85 HIS A CA 1
ATOM 640 C C . HIS A 1 85 ? -10.937 7.342 1.108 1.00 50.31 85 HIS A C 1
ATOM 642 O O . HIS A 1 85 ? -10.179 6.496 1.564 1.00 50.31 85 HIS A O 1
ATOM 648 N N . THR A 1 86 ? -10.523 8.549 0.696 1.00 53.81 86 THR A N 1
ATOM 649 C CA . THR A 1 86 ? -9.114 8.988 0.720 1.00 53.81 86 THR A CA 1
ATOM 650 C C . THR A 1 86 ? -8.871 10.074 1.769 1.00 53.81 86 THR A C 1
ATOM 652 O O . THR A 1 86 ? -9.341 11.201 1.608 1.00 53.81 86 THR A O 1
ATOM 655 N N . TRP A 1 87 ? -8.118 9.756 2.825 1.00 56.84 87 TRP A N 1
ATOM 656 C CA . TRP A 1 87 ? -7.721 10.704 3.877 1.00 56.84 87 TRP A CA 1
ATOM 657 C C . TRP A 1 87 ? -6.238 11.069 3.791 1.00 56.84 87 TRP A C 1
ATOM 659 O O . TRP A 1 87 ? -5.412 10.247 4.168 1.00 56.84 87 TRP A O 1
ATOM 669 N N . GLY A 1 88 ? -5.930 12.315 3.403 1.00 58.94 88 GLY A N 1
ATOM 670 C CA . GLY A 1 88 ? -4.611 12.954 3.554 1.00 58.94 88 GLY A CA 1
ATOM 671 C C . GLY A 1 88 ? -3.409 12.207 2.953 1.00 58.94 88 GLY A C 1
ATOM 672 O O . GLY A 1 88 ? -3.502 11.073 2.493 1.00 58.94 88 GLY A O 1
ATOM 673 N N . GLU A 1 89 ? -2.246 12.855 2.961 1.00 57.09 89 GLU A N 1
ATOM 674 C CA . GLU A 1 89 ? -0.987 12.192 2.604 1.00 57.09 89 GLU A CA 1
ATOM 675 C C . GLU A 1 89 ? -0.390 11.554 3.864 1.00 57.09 89 GLU A C 1
ATOM 677 O O . GLU A 1 89 ? -0.215 12.217 4.887 1.00 57.09 89 GLU A O 1
ATOM 682 N N . TRP A 1 90 ? -0.145 10.245 3.815 1.00 73.12 90 TRP A N 1
ATOM 683 C CA . TRP A 1 90 ? 0.546 9.491 4.864 1.00 73.12 90 TRP A CA 1
ATOM 684 C C . TRP A 1 90 ? 1.994 9.227 4.435 1.00 73.12 90 TRP A C 1
ATOM 686 O O . TRP A 1 90 ? 2.374 9.520 3.307 1.00 73.12 90 TRP A O 1
ATOM 696 N N . LEU A 1 91 ? 2.805 8.673 5.345 1.00 85.31 91 LEU A N 1
ATOM 697 C CA . LEU A 1 91 ? 4.219 8.356 5.094 1.00 85.31 91 LEU A CA 1
ATOM 698 C C . LEU A 1 91 ? 4.432 7.402 3.902 1.00 85.31 91 LEU A C 1
ATOM 700 O O . LEU A 1 91 ? 5.484 7.460 3.276 1.00 85.31 91 LEU A O 1
ATOM 704 N N . TYR A 1 92 ? 3.440 6.554 3.624 1.00 91.19 92 TYR A N 1
ATOM 705 C CA . TYR A 1 92 ? 3.454 5.559 2.556 1.00 91.19 92 TYR A CA 1
ATOM 706 C C . TYR A 1 92 ? 2.639 6.026 1.354 1.00 91.19 92 TYR A C 1
ATOM 708 O O . TYR A 1 92 ? 1.635 6.732 1.517 1.00 91.19 92 TYR A O 1
ATOM 716 N N . ASP A 1 93 ? 2.989 5.547 0.162 1.00 90.00 93 ASP A N 1
ATOM 717 C CA . ASP A 1 93 ? 2.207 5.783 -1.052 1.00 90.00 93 ASP A CA 1
ATOM 718 C C . ASP A 1 93 ? 0.726 5.420 -0.906 1.00 90.00 93 ASP A C 1
ATOM 720 O O . ASP A 1 93 ? -0.146 6.105 -1.469 1.00 90.00 93 ASP A O 1
ATOM 724 N N . LEU A 1 94 ? 0.435 4.346 -0.163 1.00 92.06 94 LEU A N 1
ATOM 725 C CA . LEU A 1 94 ? -0.922 3.908 0.126 1.00 92.06 94 LEU A CA 1
ATOM 726 C C . LEU A 1 94 ? -1.018 3.083 1.417 1.00 92.06 94 LEU A C 1
ATOM 728 O O . LEU A 1 94 ? -0.175 2.241 1.717 1.00 92.06 94 LEU A O 1
ATOM 732 N N . VAL A 1 95 ? -2.101 3.286 2.164 1.00 92.56 95 VAL A N 1
ATOM 733 C CA . VAL A 1 95 ? -2.418 2.576 3.407 1.00 92.56 95 VAL A CA 1
ATOM 734 C C . VAL A 1 95 ? -3.875 2.142 3.386 1.00 92.56 95 VAL A C 1
ATOM 736 O O . VAL A 1 95 ? -4.759 2.967 3.163 1.00 92.56 95 VAL A O 1
ATOM 739 N N . TRP A 1 96 ? -4.143 0.868 3.658 1.00 92.00 96 TRP A N 1
ATOM 740 C CA . TRP A 1 96 ? -5.479 0.404 4.024 1.00 92.00 96 TRP A CA 1
ATOM 741 C C . TRP A 1 96 ? -5.618 0.415 5.532 1.00 92.00 96 TRP A C 1
ATOM 743 O O . TRP A 1 96 ? -4.723 -0.030 6.254 1.00 92.00 96 TRP A O 1
ATOM 753 N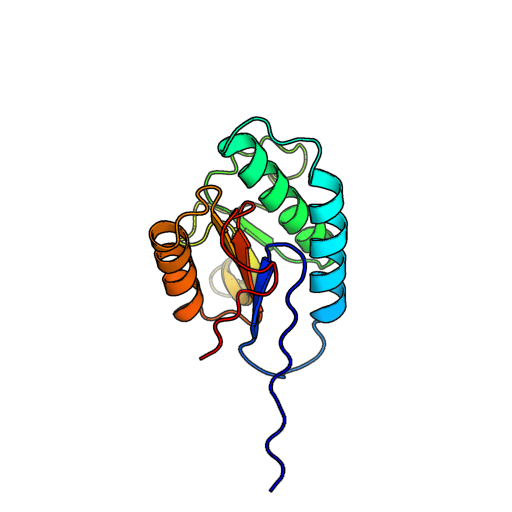 N . TYR A 1 97 ? -6.763 0.879 6.012 1.00 91.94 97 TYR A N 1
ATOM 754 C CA . TYR A 1 97 ? -7.041 0.896 7.436 1.00 91.94 97 TYR A CA 1
ATOM 755 C C . TYR A 1 97 ? -8.523 0.690 7.733 1.00 91.94 97 TYR A C 1
ATOM 757 O O . TYR A 1 97 ? -9.405 0.927 6.905 1.00 91.94 97 TYR A O 1
ATOM 765 N N . THR A 1 98 ? -8.799 0.258 8.958 1.00 91.56 98 THR A N 1
ATOM 766 C CA . THR A 1 98 ? -10.137 0.331 9.549 1.00 91.56 98 THR A CA 1
ATOM 767 C C . THR A 1 98 ? -10.113 1.319 10.698 1.00 91.56 98 THR A C 1
ATOM 769 O O . THR A 1 98 ? -9.089 1.495 11.360 1.00 91.56 98 THR A O 1
ATOM 772 N N . SER A 1 99 ? -11.255 1.912 11.004 1.00 91.75 99 SER A N 1
ATOM 773 C CA . SER A 1 99 ? -11.384 2.831 12.125 1.00 91.75 99 SER A CA 1
ATOM 774 C C . SER A 1 99 ? -12.753 2.727 12.777 1.00 91.75 99 SER A C 1
ATOM 776 O O . SER A 1 99 ? -13.698 2.172 12.210 1.00 91.75 99 SER A O 1
ATOM 778 N N . LYS A 1 100 ? -12.855 3.259 13.991 1.00 92.12 100 LYS A N 1
ATOM 779 C CA . LYS A 1 100 ? -14.109 3.403 14.729 1.00 92.12 100 LYS A CA 1
ATOM 780 C C . LYS A 1 100 ? -14.196 4.806 15.297 1.00 92.12 100 LYS A C 1
ATOM 782 O O . LYS A 1 100 ? -13.180 5.383 15.673 1.00 92.12 100 LYS A O 1
ATOM 787 N N . VAL A 1 101 ? -15.410 5.335 15.370 1.00 93.25 101 VAL A N 1
ATOM 788 C CA . VAL A 1 101 ? -15.669 6.582 16.087 1.00 93.25 101 VAL A CA 1
ATOM 789 C C . VAL A 1 101 ? -15.734 6.260 17.574 1.00 93.25 101 VAL A C 1
ATOM 791 O O . VAL A 1 101 ? -16.498 5.394 18.002 1.00 93.25 101 VAL A O 1
ATOM 794 N N . ASP A 1 102 ? -14.892 6.929 18.342 1.00 91.25 102 ASP A N 1
ATOM 795 C CA . ASP A 1 102 ? -14.918 6.917 19.793 1.00 91.25 102 ASP A CA 1
ATOM 796 C C . ASP A 1 102 ? -16.173 7.659 20.275 1.00 91.25 102 ASP A C 1
ATOM 798 O O . ASP A 1 102 ? -16.410 8.801 19.884 1.00 91.25 102 ASP A O 1
ATOM 802 N N . GLN A 1 103 ? -17.013 6.996 21.072 1.00 92.56 103 GLN A N 1
ATOM 803 C CA . GLN A 1 103 ? -18.329 7.532 21.440 1.00 92.56 103 GLN A CA 1
ATOM 804 C C . GLN A 1 103 ? -18.248 8.705 22.422 1.00 92.56 103 GLN A C 1
ATOM 806 O O . GLN A 1 103 ? -19.130 9.560 22.403 1.00 92.56 103 GLN A O 1
ATOM 811 N N . ASP A 1 104 ? -17.192 8.771 23.234 1.00 92.56 104 ASP A N 1
ATOM 812 C CA . ASP A 1 104 ? -17.026 9.810 24.252 1.00 92.56 104 ASP A CA 1
ATOM 813 C C . ASP A 1 104 ? -16.468 11.102 23.645 1.00 92.56 104 ASP A C 1
ATOM 815 O O . ASP A 1 104 ? -16.850 12.208 24.023 1.00 92.56 104 ASP A O 1
ATOM 819 N N . THR A 1 105 ? -15.550 10.962 22.688 1.00 93.31 105 THR A N 1
ATOM 820 C CA . THR A 1 105 ? -14.839 12.092 22.069 1.00 93.31 105 THR A CA 1
ATOM 821 C C . THR A 1 105 ? -15.368 12.466 20.686 1.00 93.31 105 THR A C 1
ATOM 823 O O . THR A 1 105 ? -15.025 13.529 20.170 1.00 93.31 105 THR A O 1
ATOM 826 N N . GLY A 1 106 ? -16.160 11.598 20.049 1.00 91.69 106 GLY A N 1
ATOM 827 C CA . GLY A 1 106 ? -16.580 11.737 18.651 1.00 91.69 106 GLY A CA 1
ATOM 828 C C . GLY A 1 106 ? -15.434 11.588 17.642 1.00 91.69 106 GLY A C 1
ATOM 829 O O . GLY A 1 106 ? -15.637 11.807 16.448 1.00 91.69 106 GLY A O 1
ATOM 830 N N . MET A 1 107 ? -14.225 11.237 18.094 1.00 87.38 107 MET A N 1
ATOM 831 C CA . MET A 1 107 ? -13.040 11.168 17.245 1.00 87.38 107 MET A CA 1
ATOM 832 C C . MET A 1 107 ? -12.914 9.813 16.554 1.00 87.38 107 MET A C 1
ATOM 834 O O . MET A 1 107 ? -13.073 8.759 17.167 1.00 87.38 107 MET A O 1
ATOM 838 N N . GLU A 1 108 ? -12.544 9.831 15.277 1.00 87.38 108 GLU A N 1
ATOM 839 C CA . GLU A 1 108 ? -12.198 8.616 14.549 1.00 87.38 108 GLU A CA 1
ATOM 840 C C . GLU A 1 108 ? -10.828 8.088 15.004 1.00 87.38 108 GLU A C 1
ATOM 842 O O . GLU A 1 108 ? -9.824 8.801 14.970 1.00 87.38 108 GLU A O 1
ATOM 847 N N . ARG A 1 109 ? -10.780 6.823 15.428 1.00 88.12 109 ARG A N 1
ATOM 848 C CA . ARG A 1 109 ? -9.561 6.120 15.838 1.00 88.12 109 ARG A CA 1
ATOM 849 C C . ARG A 1 109 ? -9.305 4.939 14.917 1.00 88.12 109 ARG A C 1
ATOM 851 O O . ARG A 1 109 ? -10.166 4.072 14.760 1.00 88.12 109 ARG A O 1
ATOM 858 N N . THR A 1 110 ? -8.113 4.885 14.332 1.00 90.31 110 THR A N 1
ATOM 859 C CA . THR A 1 110 ? -7.654 3.732 13.550 1.00 90.31 110 THR A CA 1
ATOM 860 C C . THR A 1 110 ? -7.566 2.500 14.443 1.00 90.31 110 THR A C 1
ATOM 862 O O . THR A 1 110 ? -6.937 2.534 15.497 1.00 90.31 110 THR A O 1
ATOM 865 N N . THR A 1 111 ? -8.201 1.406 14.028 1.00 91.50 111 THR A N 1
ATOM 866 C CA . THR A 1 111 ? -8.246 0.149 14.788 1.00 91.50 111 THR A CA 1
ATOM 867 C C . THR A 1 111 ? -7.379 -0.948 14.187 1.00 91.50 111 THR A C 1
ATOM 869 O O . THR A 1 111 ? -6.976 -1.853 14.910 1.00 91.50 111 THR A O 1
ATOM 872 N N . SER A 1 112 ? -7.099 -0.897 12.883 1.00 91.75 112 SER A N 1
ATOM 873 C CA . SER A 1 112 ? -6.184 -1.826 12.216 1.00 91.75 112 SER A CA 1
ATOM 874 C C . SER A 1 112 ? -5.574 -1.189 10.971 1.00 91.75 112 SER A C 1
ATOM 876 O O . SER A 1 112 ? -6.167 -0.276 10.389 1.00 91.75 112 SER A O 1
ATOM 878 N N . VAL A 1 113 ? -4.403 -1.691 10.573 1.00 92.19 113 VAL A N 1
ATOM 879 C CA . VAL A 1 113 ? -3.712 -1.332 9.328 1.00 92.19 113 VAL A CA 1
ATOM 880 C C . VAL A 1 113 ? -3.408 -2.629 8.569 1.00 92.19 113 VAL A C 1
ATOM 882 O O . VAL A 1 113 ? -2.331 -3.204 8.736 1.00 92.19 113 VAL A O 1
ATOM 885 N N . PRO A 1 114 ? -4.362 -3.145 7.774 1.00 90.25 114 PRO A N 1
ATOM 886 C CA . PRO A 1 114 ? -4.181 -4.422 7.088 1.00 90.25 114 PRO A CA 1
ATOM 887 C C . PRO A 1 114 ? -3.088 -4.385 6.019 1.00 90.25 114 PRO A C 1
ATOM 889 O O . PRO A 1 114 ? -2.447 -5.403 5.767 1.00 90.25 114 PRO A O 1
ATOM 892 N N . LEU A 1 115 ? -2.870 -3.229 5.381 1.00 91.69 115 LEU A N 1
ATOM 893 C CA . LEU A 1 115 ? -1.952 -3.107 4.253 1.00 91.69 115 LEU A CA 1
ATOM 894 C C . LEU A 1 115 ? -1.263 -1.744 4.237 1.00 91.69 115 LEU A C 1
ATOM 896 O O . LEU A 1 115 ? -1.918 -0.713 4.373 1.00 91.69 115 LEU A O 1
ATOM 900 N N . VAL A 1 116 ? 0.046 -1.744 4.001 1.00 92.88 116 VAL A N 1
ATOM 901 C CA . VAL A 1 116 ? 0.780 -0.573 3.500 1.00 92.88 116 VAL A CA 1
ATOM 902 C C . VAL A 1 116 ? 1.451 -0.926 2.181 1.00 92.88 116 VAL A C 1
ATOM 904 O O . VAL A 1 116 ? 1.852 -2.076 1.974 1.00 92.88 116 VAL A O 1
ATOM 907 N N . MET A 1 117 ? 1.548 0.053 1.291 1.00 91.56 117 MET A N 1
ATOM 908 C CA . MET A 1 117 ? 2.154 -0.108 -0.019 1.00 91.56 117 MET A CA 1
ATOM 909 C C . MET A 1 117 ? 3.064 1.069 -0.349 1.00 91.56 117 MET A C 1
ATOM 911 O O . MET A 1 117 ? 2.701 2.217 -0.089 1.00 91.56 117 MET A O 1
ATOM 915 N N . GLU A 1 118 ? 4.211 0.741 -0.934 1.00 91.19 118 GLU A N 1
ATOM 916 C CA . GLU A 1 118 ? 5.083 1.658 -1.666 1.00 91.19 118 GLU A CA 1
ATOM 917 C C . GLU A 1 118 ? 5.157 1.221 -3.129 1.00 91.19 118 GLU A C 1
ATOM 919 O O . GLU A 1 118 ? 5.132 0.019 -3.425 1.00 91.19 118 GLU A O 1
ATOM 924 N N . CYS A 1 119 ? 5.232 2.181 -4.050 1.00 87.12 119 CYS A N 1
ATOM 925 C CA . CYS A 1 119 ? 5.454 1.889 -5.458 1.00 87.12 119 CYS A CA 1
ATOM 926 C C . CYS A 1 119 ? 6.569 2.750 -6.049 1.00 87.12 119 CYS A C 1
ATOM 928 O O . CYS A 1 119 ? 6.474 3.974 -6.089 1.00 87.12 119 CYS A O 1
ATOM 930 N N . GLU A 1 120 ? 7.591 2.104 -6.606 1.00 86.25 120 GLU A N 1
ATOM 931 C CA . GLU A 1 1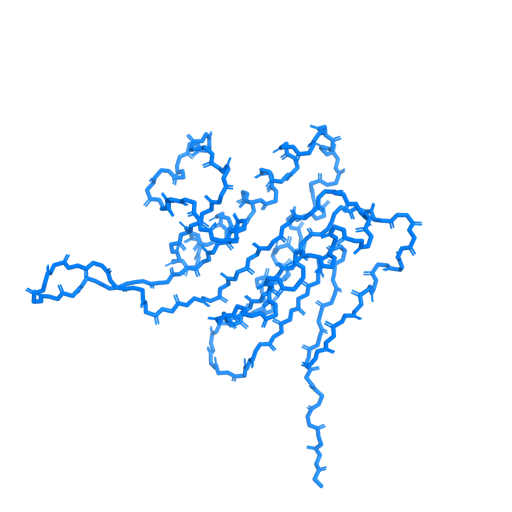20 ? 8.701 2.807 -7.243 1.00 86.25 120 GLU A CA 1
ATOM 932 C C . GLU A 1 120 ? 8.754 2.508 -8.741 1.00 86.25 120 GLU A C 1
ATOM 934 O O . GLU A 1 120 ? 8.812 1.363 -9.189 1.00 86.25 120 GLU A O 1
ATOM 939 N N . TRP A 1 121 ? 8.728 3.580 -9.527 1.00 79.38 121 TRP A N 1
ATOM 940 C CA . TRP A 1 121 ? 8.905 3.541 -10.974 1.00 79.38 121 TRP A CA 1
ATOM 941 C C . TRP A 1 121 ? 10.380 3.397 -11.352 1.00 79.38 121 TRP A C 1
ATOM 943 O O . TRP A 1 121 ? 10.697 2.733 -12.338 1.00 79.38 121 TRP A O 1
ATOM 953 N N . ASP A 1 122 ? 11.276 4.054 -10.609 1.00 78.19 122 ASP A N 1
ATOM 954 C CA . ASP A 1 122 ? 12.714 3.920 -10.810 1.00 78.19 122 ASP A CA 1
ATOM 955 C C . ASP A 1 122 ? 13.187 2.543 -10.357 1.00 78.19 122 ASP A C 1
ATOM 957 O O . ASP A 1 122 ? 13.259 2.214 -9.178 1.00 78.19 122 ASP A O 1
ATOM 961 N N . ALA A 1 123 ? 13.578 1.739 -11.328 1.00 75.06 123 ALA A N 1
ATOM 962 C CA . ALA A 1 123 ? 14.004 0.388 -11.063 1.00 75.06 123 ALA A CA 1
ATOM 963 C C . ALA A 1 123 ? 15.413 0.314 -10.418 1.00 75.06 123 ALA A C 1
ATOM 965 O O . ALA A 1 123 ? 15.904 -0.775 -10.132 1.00 75.06 123 ALA A O 1
ATOM 966 N N . SER A 1 124 ? 16.089 1.443 -10.162 1.00 83.38 124 SER A N 1
ATOM 967 C CA . SER A 1 124 ? 17.371 1.448 -9.455 1.00 83.38 124 SER A CA 1
ATOM 968 C C . SER A 1 124 ? 17.269 0.833 -8.050 1.00 83.38 124 SER A C 1
ATOM 970 O O . SER A 1 124 ? 16.374 1.138 -7.263 1.00 83.38 124 SER A O 1
ATOM 972 N N . LEU A 1 125 ? 18.243 -0.018 -7.701 1.00 82.00 125 LEU A N 1
ATOM 973 C CA . LEU A 1 125 ? 18.286 -0.682 -6.394 1.00 82.00 125 LEU A CA 1
ATOM 974 C C . LEU A 1 125 ? 18.304 0.321 -5.229 1.00 82.00 125 LEU A C 1
ATOM 976 O O . LEU A 1 125 ? 17.770 0.025 -4.169 1.00 82.00 125 LEU A O 1
ATOM 980 N N . ALA A 1 126 ? 18.908 1.497 -5.422 1.00 85.56 126 ALA A N 1
ATOM 981 C CA . ALA A 1 126 ? 18.953 2.534 -4.397 1.00 85.56 126 ALA A CA 1
ATOM 982 C C . ALA A 1 126 ? 17.556 3.098 -4.093 1.00 85.56 126 ALA A C 1
ATOM 984 O O . ALA A 1 126 ? 17.195 3.205 -2.924 1.00 85.56 126 ALA A O 1
ATOM 985 N N . SER A 1 127 ? 16.766 3.409 -5.126 1.00 84.25 127 SER A N 1
ATOM 986 C CA . SER A 1 127 ? 15.388 3.889 -4.966 1.00 84.25 127 SER A CA 1
ATOM 987 C C . SER A 1 127 ? 14.500 2.802 -4.349 1.00 84.25 127 SER A C 1
ATOM 989 O O . SER A 1 127 ? 13.830 3.046 -3.348 1.00 84.25 127 SER A O 1
ATOM 991 N N . ILE A 1 128 ? 14.610 1.565 -4.847 1.00 85.44 128 ILE A N 1
ATOM 992 C CA . ILE A 1 128 ? 13.898 0.394 -4.308 1.00 85.44 128 ILE A CA 1
ATOM 993 C C . ILE A 1 128 ? 14.227 0.165 -2.824 1.00 85.44 128 ILE A C 1
ATOM 995 O O . ILE A 1 128 ? 13.323 -0.072 -2.026 1.00 85.44 128 ILE A O 1
ATOM 999 N N . ALA A 1 129 ? 15.505 0.230 -2.439 1.00 86.44 129 ALA A N 1
ATOM 1000 C CA . ALA A 1 129 ? 15.934 -0.002 -1.060 1.00 86.44 129 ALA A CA 1
ATOM 1001 C C . ALA A 1 129 ? 15.361 1.042 -0.091 1.00 86.44 129 ALA A C 1
ATOM 1003 O O . ALA A 1 129 ? 14.917 0.683 0.998 1.00 86.44 129 ALA A O 1
ATOM 1004 N N . LEU A 1 130 ? 15.316 2.315 -0.498 1.00 87.94 130 LEU A N 1
ATOM 1005 C CA . LEU A 1 130 ? 14.749 3.384 0.327 1.00 87.94 130 LEU A CA 1
ATOM 1006 C C . LEU A 1 130 ? 13.261 3.160 0.616 1.00 87.94 130 LEU A C 1
ATOM 1008 O O . LEU A 1 130 ? 12.831 3.326 1.758 1.00 87.94 130 LEU A O 1
ATOM 1012 N N . ASP A 1 131 ? 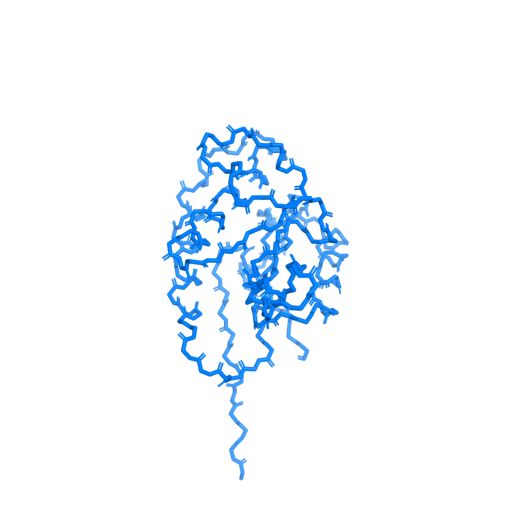12.478 2.763 -0.385 1.00 89.25 131 ASP A N 1
ATOM 1013 C CA . ASP A 1 131 ? 11.054 2.471 -0.191 1.00 89.25 131 ASP A CA 1
ATOM 1014 C C . ASP A 1 131 ? 10.830 1.160 0.569 1.00 89.25 131 ASP A C 1
ATOM 1016 O O . ASP A 1 131 ? 9.939 1.064 1.417 1.00 89.25 131 ASP A O 1
ATOM 1020 N N . PHE A 1 132 ? 11.690 0.167 0.353 1.00 88.44 132 PHE A N 1
ATOM 1021 C CA . PHE A 1 132 ? 11.664 -1.073 1.118 1.00 88.44 132 PHE A CA 1
ATOM 1022 C C . PHE A 1 132 ? 11.914 -0.839 2.619 1.00 88.44 132 PHE A C 1
ATOM 1024 O O . PHE A 1 132 ? 11.181 -1.374 3.456 1.00 88.44 132 PHE A O 1
ATOM 1031 N N . ASP A 1 133 ? 12.875 0.013 2.982 1.00 90.44 133 ASP A N 1
ATOM 1032 C CA . ASP A 1 133 ? 13.178 0.341 4.382 1.00 90.44 133 ASP A CA 1
ATOM 1033 C C . ASP A 1 133 ? 11.981 0.978 5.107 1.00 90.44 133 ASP A C 1
ATOM 1035 O O . ASP A 1 133 ? 11.728 0.685 6.283 1.00 90.44 133 ASP A O 1
ATOM 1039 N N . LYS A 1 134 ? 11.174 1.787 4.407 1.00 90.19 134 LYS A N 1
ATOM 1040 C CA . LYS A 1 134 ? 9.922 2.325 4.968 1.00 90.19 134 LYS A CA 1
ATOM 1041 C C . LYS A 1 134 ? 8.956 1.200 5.344 1.00 90.19 134 LYS A C 1
ATOM 1043 O O . LYS A 1 134 ? 8.328 1.244 6.409 1.00 90.19 134 LYS A O 1
ATOM 1048 N N . LEU A 1 135 ? 8.839 0.172 4.504 1.00 90.06 135 LEU A N 1
ATOM 1049 C CA . LEU A 1 135 ? 7.972 -0.981 4.760 1.00 90.06 135 LEU A CA 1
ATOM 1050 C C . LEU A 1 135 ? 8.479 -1.837 5.930 1.00 90.06 135 LEU A C 1
ATOM 1052 O O . LEU A 1 135 ? 7.670 -2.388 6.684 1.00 90.06 135 LEU A O 1
ATOM 1056 N N . LEU A 1 136 ? 9.792 -1.929 6.151 1.00 88.50 136 LEU A N 1
ATOM 1057 C CA . LEU A 1 136 ? 10.352 -2.700 7.270 1.00 88.50 136 LEU A CA 1
ATOM 1058 C C . LEU A 1 136 ? 9.876 -2.193 8.634 1.00 88.50 136 LEU A C 1
ATOM 1060 O O . LEU A 1 136 ? 9.559 -3.001 9.516 1.00 88.50 136 LEU A O 1
ATOM 1064 N N . VAL A 1 137 ? 9.752 -0.875 8.790 1.00 90.56 137 VAL A N 1
ATOM 1065 C CA . VAL A 1 137 ? 9.286 -0.250 10.037 1.00 90.56 137 VAL A CA 1
ATOM 1066 C C . VAL A 1 137 ? 7.761 -0.177 10.150 1.00 90.56 137 VAL A C 1
ATOM 1068 O O . VAL A 1 137 ? 7.238 0.140 11.221 1.00 90.56 137 VAL A O 1
ATOM 1071 N N . ALA A 1 138 ? 7.024 -0.507 9.086 1.00 90.38 138 ALA A N 1
ATOM 1072 C CA . ALA A 1 138 ? 5.572 -0.430 9.100 1.00 90.38 138 ALA A CA 1
ATOM 1073 C C . ALA A 1 138 ? 4.939 -1.479 10.029 1.00 90.38 138 ALA A C 1
ATOM 1075 O O . ALA A 1 138 ? 5.277 -2.670 10.032 1.00 90.38 138 ALA A O 1
ATOM 1076 N N . ASN A 1 139 ? 3.953 -1.039 10.812 1.00 90.50 139 ASN A N 1
ATOM 1077 C CA . ASN A 1 139 ? 3.135 -1.920 11.637 1.00 90.50 139 ASN A CA 1
ATOM 1078 C C . ASN A 1 139 ? 1.837 -2.314 10.920 1.00 90.50 139 ASN A C 1
ATOM 1080 O O . ASN A 1 139 ? 0.752 -1.963 11.374 1.00 90.50 139 ASN A O 1
ATOM 1084 N N . ALA A 1 140 ? 1.982 -3.028 9.804 1.00 89.69 140 ALA A N 1
ATOM 1085 C CA . ALA A 1 140 ? 0.874 -3.540 9.005 1.00 89.69 140 ALA A CA 1
ATOM 1086 C C . ALA A 1 140 ? 0.927 -5.066 8.873 1.00 89.69 140 ALA A C 1
ATOM 1088 O O . ALA A 1 140 ? 2.003 -5.669 8.985 1.00 89.69 140 ALA A O 1
ATOM 1089 N N . ASP A 1 141 ? -0.227 -5.680 8.612 1.00 87.06 141 ASP A N 1
ATOM 1090 C CA . ASP A 1 141 ? -0.329 -7.132 8.426 1.00 87.06 141 ASP A CA 1
ATOM 1091 C C . ASP A 1 141 ? 0.302 -7.587 7.103 1.00 87.06 141 ASP A C 1
ATOM 1093 O O . ASP A 1 141 ? 1.013 -8.602 7.070 1.00 87.06 141 ASP A O 1
ATOM 1097 N N . LEU A 1 142 ? 0.070 -6.812 6.040 1.00 86.44 142 LEU A N 1
ATOM 1098 C CA . LEU A 1 142 ? 0.662 -6.967 4.717 1.00 86.44 142 LEU A CA 1
ATOM 1099 C C . LEU A 1 142 ? 1.441 -5.705 4.328 1.00 86.44 142 LEU A C 1
ATOM 1101 O O . LEU A 1 142 ? 0.979 -4.577 4.505 1.00 86.44 142 LEU A O 1
ATOM 1105 N N . ARG A 1 143 ? 2.644 -5.901 3.795 1.00 89.44 143 ARG A N 1
ATOM 1106 C CA . ARG A 1 143 ? 3.526 -4.830 3.332 1.00 89.44 143 ARG A CA 1
ATOM 1107 C C . ARG A 1 143 ? 3.909 -5.126 1.899 1.00 89.44 143 ARG A C 1
ATOM 1109 O O . ARG A 1 143 ? 4.417 -6.214 1.631 1.00 89.44 143 ARG A O 1
ATOM 1116 N N . VAL A 1 144 ? 3.613 -4.195 1.004 1.00 88.25 144 VAL A N 1
ATOM 1117 C CA . VAL A 1 144 ? 3.723 -4.412 -0.437 1.00 88.25 144 VAL A CA 1
ATOM 1118 C C . VAL A 1 144 ? 4.657 -3.377 -1.037 1.00 88.25 144 VAL A C 1
ATOM 1120 O O . VAL A 1 144 ? 4.446 -2.183 -0.862 1.00 88.25 144 VAL A O 1
ATOM 1123 N N . LEU A 1 145 ? 5.660 -3.832 -1.770 1.00 88.81 145 LEU A N 1
ATOM 1124 C CA . LEU A 1 145 ? 6.450 -2.989 -2.651 1.00 88.81 145 LEU A CA 1
ATOM 1125 C C . LEU A 1 145 ? 6.112 -3.363 -4.091 1.00 88.81 145 LEU A C 1
ATOM 1127 O O . LEU A 1 145 ? 6.235 -4.527 -4.469 1.00 88.81 145 LEU A O 1
ATOM 1131 N N . VAL A 1 146 ? 5.674 -2.392 -4.885 1.00 84.06 146 VAL A N 1
ATOM 1132 C CA . VAL A 1 146 ? 5.440 -2.564 -6.322 1.00 84.06 146 VAL A CA 1
ATOM 1133 C C . VAL A 1 146 ? 6.538 -1.830 -7.075 1.00 84.06 146 VAL A C 1
ATOM 1135 O O . VAL A 1 146 ? 6.648 -0.614 -6.968 1.00 84.06 146 VAL A O 1
ATOM 1138 N N . CYS A 1 147 ? 7.333 -2.540 -7.861 1.00 80.06 147 CYS A N 1
ATOM 1139 C CA . CYS A 1 147 ? 8.408 -1.939 -8.643 1.00 80.06 147 CYS A CA 1
ATOM 1140 C C . CYS A 1 147 ? 8.064 -1.933 -10.135 1.00 80.06 147 CYS A C 1
ATOM 1142 O O . CYS A 1 147 ? 7.428 -2.856 -10.649 1.00 80.06 147 CYS A O 1
ATOM 1144 N N . GLY A 1 148 ? 8.530 -0.913 -10.855 1.00 70.06 148 GLY A N 1
ATOM 1145 C CA . GLY A 1 148 ? 8.656 -0.978 -12.310 1.00 70.06 148 GLY A CA 1
ATOM 1146 C C . GLY A 1 148 ? 9.611 -2.104 -12.737 1.00 70.06 148 GLY A C 1
ATOM 1147 O O . GLY A 1 148 ? 10.451 -2.550 -11.953 1.00 70.06 148 GLY A O 1
ATOM 1148 N N . GLU A 1 149 ? 9.500 -2.581 -13.983 1.00 65.88 149 GLU A N 1
ATOM 1149 C CA . GLU A 1 149 ? 10.410 -3.613 -14.500 1.00 65.88 149 GLU A CA 1
ATOM 1150 C C . GLU A 1 149 ? 11.873 -3.154 -14.413 1.00 65.88 149 GLU A C 1
ATOM 1152 O O . GLU A 1 149 ? 12.290 -2.211 -15.088 1.00 65.88 149 GLU A O 1
ATOM 1157 N N . TYR A 1 150 ? 12.669 -3.868 -13.616 1.00 48.69 150 TYR A N 1
ATOM 1158 C CA . TYR A 1 150 ? 14.120 -3.753 -13.635 1.00 48.69 150 TYR A CA 1
ATOM 1159 C C . TYR A 1 150 ? 14.687 -4.742 -14.645 1.00 48.69 150 TYR A C 1
ATOM 1161 O O . TYR A 1 150 ? 14.528 -5.951 -14.495 1.00 48.69 150 TYR A O 1
ATOM 1169 N N . SER A 1 151 ? 15.431 -4.257 -15.636 1.00 43.09 151 SER A N 1
ATOM 1170 C CA . SER A 1 151 ? 16.108 -5.105 -16.628 1.00 43.09 151 SER A CA 1
ATOM 1171 C C . SER A 1 151 ? 17.260 -5.952 -16.055 1.00 43.09 151 SER A C 1
ATOM 1173 O O . SER A 1 151 ? 17.978 -6.587 -16.824 1.00 43.09 151 SER A O 1
ATOM 1175 N N . GLY A 1 152 ? 17.487 -5.936 -14.734 1.00 40.16 152 GLY A N 1
ATOM 1176 C CA . GLY A 1 152 ? 18.624 -6.587 -14.071 1.00 40.16 152 GLY A CA 1
ATOM 1177 C C . GLY A 1 152 ? 18.292 -7.433 -12.839 1.00 40.16 152 GLY A C 1
ATOM 1178 O O . GLY A 1 152 ? 19.210 -8.006 -12.260 1.00 40.16 152 GLY A O 1
ATOM 1179 N N . PHE A 1 153 ? 17.024 -7.536 -12.430 1.00 41.34 153 PHE A N 1
ATOM 1180 C CA . PHE A 1 153 ? 16.609 -8.427 -11.345 1.00 41.34 153 PHE A CA 1
ATOM 1181 C C . PHE A 1 153 ? 15.886 -9.605 -11.989 1.00 41.34 153 PHE A C 1
ATOM 1183 O O . PHE A 1 153 ? 15.029 -9.378 -12.848 1.00 41.34 153 PHE A O 1
ATOM 1190 N N . PRO A 1 154 ? 16.168 -10.861 -11.596 1.00 40.03 154 PRO A N 1
ATOM 1191 C CA . PRO A 1 154 ? 15.187 -11.908 -11.831 1.00 40.03 154 PRO A CA 1
ATOM 1192 C C . PRO A 1 154 ? 13.838 -11.410 -11.299 1.00 40.03 154 PRO A C 1
ATOM 1194 O O . PRO A 1 154 ? 13.799 -10.728 -10.272 1.00 40.03 154 PRO A O 1
ATOM 1197 N N . ARG A 1 155 ? 12.729 -11.778 -11.952 1.00 45.50 155 ARG A N 1
ATOM 1198 C CA . ARG A 1 155 ? 11.349 -11.483 -11.497 1.00 45.50 155 ARG A CA 1
ATOM 1199 C C . ARG A 1 155 ? 11.042 -11.966 -10.059 1.00 45.50 155 ARG A C 1
ATOM 1201 O O . ARG A 1 155 ? 9.930 -11.805 -9.579 1.00 45.50 155 ARG A O 1
ATOM 1208 N N . GLU A 1 156 ? 12.037 -12.543 -9.393 1.00 39.09 156 GLU A N 1
ATOM 1209 C CA . GLU A 1 156 ? 12.058 -13.269 -8.134 1.00 39.09 156 GLU A CA 1
ATOM 1210 C C . GLU A 1 156 ? 12.875 -12.537 -7.043 1.00 39.09 156 GLU A C 1
ATOM 1212 O O . GLU A 1 156 ? 13.382 -13.177 -6.130 1.00 39.09 156 GLU A O 1
ATOM 1217 N N . ALA A 1 157 ? 13.096 -11.220 -7.127 1.00 37.31 157 ALA A N 1
ATOM 1218 C CA . ALA A 1 157 ? 13.918 -10.503 -6.145 1.00 37.31 157 ALA A CA 1
ATOM 1219 C C . ALA A 1 157 ? 13.288 -10.480 -4.736 1.00 37.31 157 ALA A C 1
ATOM 1221 O O . ALA A 1 157 ? 12.386 -9.690 -4.463 1.00 37.31 157 ALA A O 1
ATOM 1222 N N . VAL A 1 158 ? 13.785 -11.356 -3.856 1.00 43.47 158 VAL A N 1
ATOM 1223 C CA . VAL A 1 158 ? 13.296 -11.649 -2.498 1.00 43.47 158 VAL A CA 1
ATOM 1224 C C . VAL A 1 158 ? 14.210 -11.022 -1.444 1.00 43.47 158 VAL A C 1
ATOM 1226 O O . VAL A 1 158 ? 15.403 -11.319 -1.403 1.00 43.47 158 VAL A O 1
ATOM 1229 N N . PHE A 1 159 ? 13.637 -10.231 -0.533 1.00 37.88 159 PHE A N 1
ATOM 1230 C CA . PHE A 1 159 ? 14.267 -9.893 0.747 1.00 37.88 159 PHE A CA 1
ATOM 1231 C C . PHE A 1 159 ? 13.264 -10.124 1.882 1.00 37.88 159 PHE A C 1
ATOM 1233 O O . PHE A 1 159 ? 12.291 -9.383 2.028 1.00 37.88 159 PHE A O 1
ATOM 1240 N N . SER A 1 160 ? 13.498 -11.165 2.683 1.00 34.03 160 SER A N 1
ATOM 1241 C CA . SER A 1 160 ? 12.817 -11.397 3.958 1.00 34.03 160 SER A CA 1
ATOM 1242 C C . SER A 1 160 ? 13.796 -11.206 5.121 1.00 34.03 160 SER A C 1
ATOM 1244 O O . SER A 1 160 ? 14.975 -11.545 5.020 1.00 34.03 160 SER A O 1
ATOM 1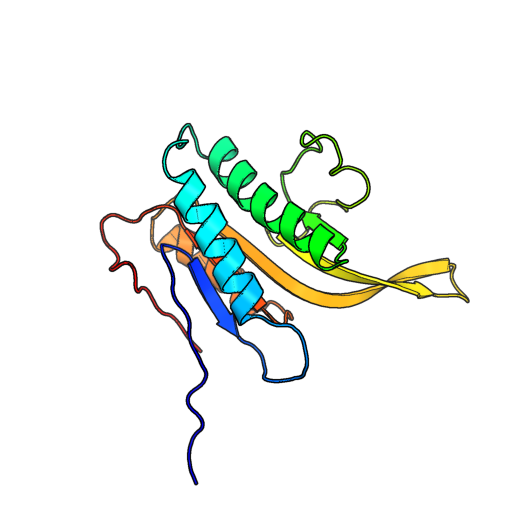246 N N . TYR A 1 161 ? 13.300 -10.621 6.216 1.00 34.50 161 TYR A N 1
ATOM 1247 C CA . TYR A 1 161 ? 13.991 -10.483 7.504 1.00 34.50 161 TYR A CA 1
ATOM 1248 C C . TYR A 1 161 ? 13.185 -11.192 8.607 1.00 34.50 161 TYR A C 1
ATOM 1250 O O . TYR A 1 161 ? 11.927 -11.170 8.567 1.00 34.50 161 TYR A O 1
#

Foldseek 3Di:
DDDDPDDFDFAQQKGKAADDDDDDDPVVVLVVQLRVQLVVCPPPPDDDLVNLLSSVVSVLVVLVVVVWAKEAPPPPPPPVPNVVRYDYHDPARMWTFDWDQDPVPRDIDTDATAETEHEEAPPDPVRQVVNVVVQVPDPHRMYMYGYHDDPPDDSPDDDYD

Secondary structure (DSSP, 8-state):
----PPP---BTTEEEEE----SS--HHHHHHHHHHHHHTTGGG---HHHHHHHHHHHHHHHHHHTT-EEEESS--S-STTGGGTB-S--SSSEEEEEEEE-TTT--EEEEEEEEEEEEES---HHHHHHHHHHHHH---SEEEEEEPPPTTS-TT-----

Sequence (161 aa):
MNASSKGEVVIDGVLMVEKNNRMDFDKHRIIKAVSTKLTALEDTRSGRSLWSGLVKKVFIELASVHGFKVATAGATARAEGAREHTWGEWLYDLVWYTSKVDQDTGMERTTSVPLVMECEWDASLASIALDFDKLLVANADLRVLVCGEYSGFPREAVFSY